Protein AF-A0A917F6F4-F1 (afdb_monomer_lite)

Organism: NCBI:txid1195761

Foldseek 3Di:
DDDPPDPQWDDDPVDIDGPDCVPPDDPVRPDPDDDDPVVVDDDDDPDDDPCPQQPVDPVSVVVDDDPVSVVVVDDDDPCALPPVPVCRHVPPPPPQWDPPPPPPIDGPVQDDDDDDDPPDDPPPPPPDDPPDDDDDD

Secondary structure (DSSP, 8-state):
------TTEEEETTEEEE-STTSSPPGGGS-SSSS-GGGG-PPPPSS--STTSTTSSHHHHHH---HHHHHTTSPPPTT--TT-TT-SSS-----SEESTT-TT-EEGGG--SSS---------PPS-SSS------

Radius of gyration: 38.61 Å; chains: 1; bounding box: 102×66×84 Å

Sequence (137 aa):
MSDQADREQMGDDLGVWSVDAEDQLQPEDTLDGDGDVLDRGIVAADRPLGSLAYGVTAEEQSREETIDQRIRQEVPDPYSAYGAPDNESGLDEDDGMVGGDDPDAIRAELDHYGGDGVRVGRIIAPTAAWARTARRG

Structure (mmCIF, N/CA/C/O backbone):
data_AF-A0A917F6F4-F1
#
_entry.id   AF-A0A917F6F4-F1
#
loop_
_atom_site.group_PDB
_atom_site.id
_atom_site.type_symbol
_atom_site.label_atom_id
_atom_site.label_alt_id
_atom_site.label_comp_id
_atom_site.label_asym_id
_atom_site.label_entity_id
_atom_site.label_seq_id
_atom_site.pdbx_PDB_ins_code
_atom_site.Cartn_x
_atom_site.Cartn_y
_atom_site.Cartn_z
_atom_site.occupancy
_atom_site.B_iso_or_equiv
_atom_site.auth_seq_id
_atom_site.auth_comp_id
_atom_site.auth_asym_id
_atom_site.auth_atom_id
_atom_site.pdbx_PDB_model_num
ATOM 1 N N . MET A 1 1 ? -35.182 54.383 -5.220 1.00 38.50 1 MET A N 1
ATOM 2 C CA . MET A 1 1 ? -34.944 52.963 -4.905 1.00 38.50 1 MET A CA 1
ATOM 3 C C . MET A 1 1 ? -35.318 52.184 -6.148 1.00 38.50 1 MET A C 1
ATOM 5 O O . MET A 1 1 ? -36.384 52.436 -6.686 1.00 38.50 1 MET A O 1
ATOM 9 N N . SER A 1 2 ? -34.342 51.409 -6.601 1.00 46.75 2 SER A N 1
ATOM 10 C CA . SER A 1 2 ? -34.091 50.700 -7.858 1.00 46.75 2 SER A CA 1
ATOM 11 C C . SER A 1 2 ? -35.257 50.332 -8.780 1.00 46.75 2 SER A C 1
ATOM 13 O O . SER A 1 2 ? -36.213 49.677 -8.370 1.00 46.75 2 SER A O 1
ATOM 15 N N . ASP A 1 3 ? -35.070 50.695 -10.052 1.00 47.31 3 ASP A N 1
ATOM 16 C CA . ASP A 1 3 ? -35.698 50.079 -11.215 1.00 47.31 3 ASP A CA 1
ATOM 17 C C . ASP A 1 3 ? -35.413 48.575 -11.242 1.00 47.31 3 ASP A C 1
ATOM 19 O O . ASP A 1 3 ? -34.312 48.110 -10.937 1.00 47.31 3 ASP A O 1
ATOM 23 N N . GLN A 1 4 ? -36.437 47.818 -11.611 1.00 50.94 4 GLN A N 1
ATOM 24 C CA . GLN A 1 4 ? -36.381 46.385 -11.825 1.00 50.94 4 GLN A CA 1
ATOM 25 C C . GLN A 1 4 ? -35.730 46.115 -13.186 1.00 50.94 4 GLN A C 1
ATOM 27 O O . GLN A 1 4 ? -36.428 45.874 -14.165 1.00 50.94 4 GLN A O 1
ATOM 32 N N . ALA A 1 5 ? -34.403 46.219 -13.247 1.00 48.91 5 ALA A N 1
ATOM 33 C CA . ALA A 1 5 ? -33.620 45.720 -14.369 1.00 48.91 5 ALA A CA 1
ATOM 34 C C . ALA A 1 5 ? -33.496 44.192 -14.244 1.00 48.91 5 ALA A C 1
ATOM 36 O O . ALA A 1 5 ? -32.989 43.690 -13.244 1.00 48.91 5 ALA A O 1
ATOM 37 N N . ASP A 1 6 ? -34.057 43.497 -15.230 1.00 51.66 6 ASP A N 1
ATOM 38 C CA . ASP A 1 6 ? -33.604 42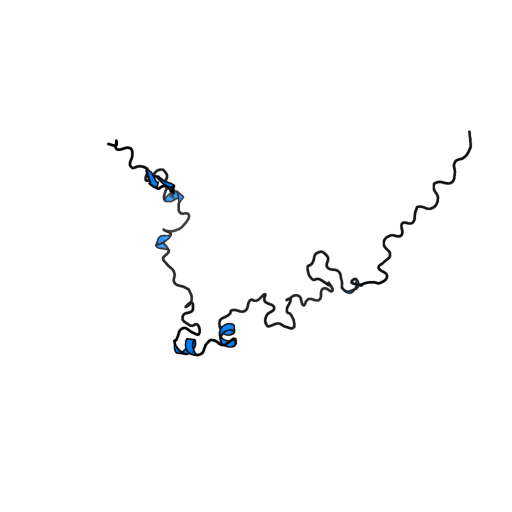.224 -15.796 1.00 51.66 6 ASP A CA 1
ATOM 39 C C . ASP A 1 6 ? -33.174 41.122 -14.814 1.00 51.66 6 ASP A C 1
ATOM 41 O O . ASP A 1 6 ? -32.033 41.041 -14.365 1.00 51.66 6 ASP A O 1
ATOM 45 N N . ARG A 1 7 ? -34.093 40.181 -14.556 1.00 55.91 7 ARG A N 1
ATOM 46 C CA . ARG A 1 7 ? -33.831 38.920 -13.832 1.00 55.91 7 ARG A CA 1
ATOM 47 C C . ARG A 1 7 ? -33.066 37.884 -14.681 1.00 55.91 7 ARG A C 1
ATOM 49 O O . ARG A 1 7 ? -33.210 36.693 -14.435 1.00 55.91 7 ARG A O 1
ATOM 56 N N . GLU A 1 8 ? -32.279 38.314 -15.662 1.00 60.09 8 GLU A N 1
ATOM 57 C CA . GLU A 1 8 ? -31.662 37.419 -16.657 1.00 60.09 8 GLU A CA 1
ATOM 58 C C . GLU A 1 8 ? -30.240 36.973 -16.279 1.00 60.09 8 GLU A C 1
ATOM 60 O O . GLU A 1 8 ? -29.683 36.063 -16.888 1.00 60.09 8 GLU A O 1
ATOM 65 N N . GLN A 1 9 ? -29.636 37.585 -15.254 1.00 63.75 9 GLN A N 1
ATOM 66 C CA . GLN A 1 9 ? -28.277 37.278 -14.796 1.00 63.75 9 GLN A CA 1
ATOM 67 C C . GLN A 1 9 ? -28.227 37.228 -13.264 1.00 63.75 9 GLN A C 1
ATOM 69 O O . GLN A 1 9 ? -28.613 38.175 -12.578 1.00 63.75 9 GLN A O 1
ATOM 74 N N . MET A 1 10 ? -27.753 36.108 -12.721 1.00 69.25 10 MET A N 1
ATOM 75 C CA . MET A 1 10 ? -27.510 35.892 -11.295 1.00 69.25 10 MET A CA 1
ATOM 76 C C . MET A 1 10 ? -26.005 35.799 -11.067 1.00 69.25 10 MET A C 1
ATOM 78 O O . MET A 1 10 ? -25.336 35.033 -11.741 1.00 69.25 10 MET A O 1
ATOM 82 N N . GLY A 1 11 ? -25.441 36.537 -10.117 1.00 73.31 11 GLY A N 1
ATOM 83 C CA . GLY A 1 11 ? -24.003 36.484 -9.861 1.00 73.31 11 GLY A CA 1
ATOM 84 C C . GLY A 1 11 ? -23.617 36.984 -8.480 1.00 73.31 11 GLY A C 1
ATOM 85 O O . GLY A 1 11 ? -24.357 3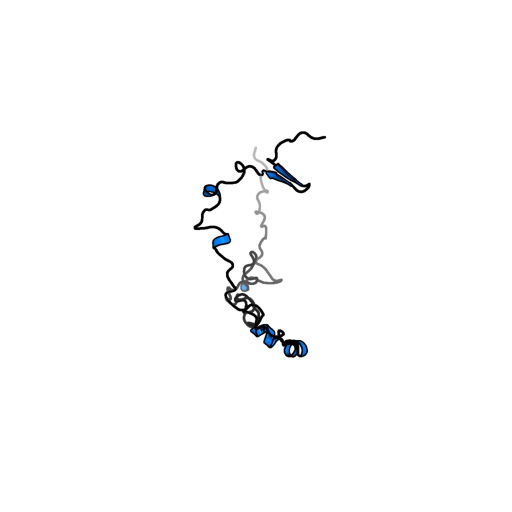7.755 -7.870 1.00 73.31 11 GLY A O 1
ATOM 86 N N . ASP A 1 12 ? -22.459 36.532 -8.013 1.00 76.50 12 ASP A N 1
ATOM 87 C CA . ASP A 1 12 ? -21.774 36.997 -6.803 1.00 76.50 12 ASP A CA 1
ATOM 88 C C . ASP A 1 12 ? -20.346 37.456 -7.171 1.00 76.50 12 ASP A C 1
ATOM 90 O O . ASP A 1 12 ? -19.937 37.370 -8.328 1.00 76.50 12 ASP A O 1
ATOM 94 N N . ASP A 1 13 ? -19.561 37.926 -6.203 1.00 69.38 13 ASP A N 1
ATOM 95 C CA . ASP A 1 13 ? -18.193 38.447 -6.389 1.00 69.38 13 ASP A CA 1
ATOM 96 C C . ASP A 1 13 ? -17.218 37.431 -7.028 1.00 69.38 13 ASP A C 1
ATOM 98 O O . ASP A 1 13 ? -16.164 37.787 -7.549 1.00 69.38 13 ASP A O 1
ATOM 102 N N . LEU A 1 14 ? -17.577 36.143 -7.024 1.00 75.56 14 LEU A N 1
ATOM 103 C CA . LEU A 1 14 ? -16.801 35.057 -7.629 1.00 75.56 14 LEU A CA 1
ATOM 104 C C . LEU A 1 14 ? -17.244 34.689 -9.057 1.00 75.56 14 LEU A C 1
ATOM 106 O O . LEU A 1 14 ? -16.584 33.865 -9.689 1.00 75.56 14 LEU A O 1
ATOM 110 N N . GLY A 1 15 ? -18.329 35.271 -9.580 1.00 67.94 15 GLY A N 1
ATOM 111 C CA . GLY A 1 15 ? -18.801 35.001 -10.940 1.00 67.94 15 GLY A CA 1
ATOM 112 C C . GLY A 1 15 ? -20.269 35.349 -11.186 1.00 67.94 15 GLY A C 1
ATOM 113 O O . GLY A 1 15 ? -21.088 35.362 -10.267 1.00 67.94 15 GLY A O 1
ATOM 114 N N . VAL A 1 16 ? -20.599 35.605 -12.455 1.00 74.00 16 VAL A N 1
ATOM 115 C CA . VAL A 1 16 ? -21.957 35.901 -12.934 1.00 74.00 16 VAL A CA 1
ATOM 116 C C . VAL A 1 16 ? -22.384 34.818 -13.919 1.00 74.00 16 VAL A C 1
ATOM 118 O O . VAL A 1 16 ? -21.645 34.500 -14.848 1.00 74.00 16 VAL A O 1
ATOM 121 N N . TRP A 1 17 ? -23.571 34.263 -13.706 1.00 66.31 17 TRP A N 1
ATOM 122 C CA . TRP A 1 17 ? -24.205 33.233 -14.520 1.00 66.31 17 TRP A CA 1
ATOM 123 C C . TRP A 1 17 ? -25.512 33.772 -15.112 1.00 66.31 17 TRP A C 1
ATOM 125 O O . TRP A 1 17 ? -26.349 34.344 -14.408 1.00 66.31 17 TRP A O 1
ATOM 135 N N . SER A 1 18 ? -25.702 33.568 -16.410 1.00 67.62 18 SER A N 1
ATOM 136 C CA . SER A 1 18 ? -26.957 33.853 -17.108 1.00 67.62 18 SER A CA 1
ATOM 137 C C . SER A 1 18 ? -28.018 32.816 -16.710 1.00 67.62 18 SER A C 1
ATOM 139 O O . SER A 1 18 ? -27.729 31.620 -16.662 1.00 67.62 18 SER A O 1
ATOM 141 N N . VAL A 1 19 ? -29.240 33.258 -16.400 1.00 68.06 19 VAL A N 1
ATOM 142 C CA . VAL A 1 19 ? -30.395 32.370 -16.132 1.00 68.06 19 VAL A CA 1
ATOM 143 C C . VAL A 1 19 ? -31.186 32.086 -17.413 1.00 68.06 19 VAL A C 1
ATOM 145 O O . VAL A 1 19 ? -31.989 31.154 -17.443 1.00 68.06 19 VAL A O 1
ATOM 148 N N . ASP A 1 20 ? -30.941 32.864 -18.468 1.00 66.38 20 ASP A N 1
ATOM 149 C CA . ASP A 1 20 ? -31.568 32.681 -19.773 1.00 66.38 20 ASP A CA 1
ATOM 150 C C . ASP A 1 20 ? -31.126 31.363 -20.436 1.00 66.38 20 ASP A C 1
ATOM 152 O O . ASP A 1 20 ? -29.962 30.957 -20.370 1.00 66.38 20 ASP A O 1
ATOM 156 N N . ALA A 1 21 ? -32.081 30.692 -21.078 1.00 60.06 21 ALA A N 1
ATOM 157 C CA . ALA A 1 21 ? -31.906 29.391 -21.714 1.00 60.06 21 ALA A CA 1
ATOM 158 C C . ALA A 1 21 ? -31.091 29.460 -23.020 1.00 60.06 21 ALA A C 1
ATOM 160 O O . ALA A 1 21 ? -30.673 28.420 -23.521 1.00 60.06 21 ALA A O 1
ATOM 161 N N . GLU A 1 22 ? -30.865 30.657 -23.569 1.00 65.12 22 GLU A N 1
ATOM 162 C CA . GLU A 1 22 ? -30.142 30.869 -24.834 1.00 65.12 22 GLU A CA 1
ATOM 163 C C . GLU A 1 22 ? -28.624 30.621 -24.714 1.00 65.12 22 GLU A C 1
ATOM 165 O O . GLU A 1 22 ? -27.992 30.219 -25.687 1.00 65.12 22 GLU A O 1
ATOM 170 N N . ASP A 1 23 ? -28.041 30.831 -23.527 1.00 64.19 23 ASP A N 1
ATOM 171 C CA . ASP A 1 23 ? -26.607 30.604 -23.249 1.00 64.19 23 ASP A CA 1
ATOM 172 C C . ASP A 1 23 ? -26.355 29.216 -22.619 1.00 64.19 23 ASP A C 1
ATOM 174 O O . ASP A 1 23 ? -25.220 28.818 -22.350 1.00 64.19 23 ASP A O 1
ATOM 178 N N . GLN A 1 24 ? -27.432 28.4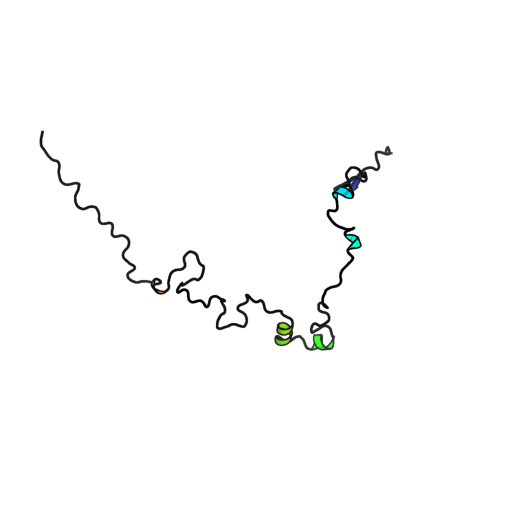58 -22.372 1.00 70.12 24 GLN A N 1
ATOM 179 C CA . GLN A 1 24 ? -27.362 27.052 -21.996 1.00 70.12 24 GLN A CA 1
ATOM 180 C C . GLN A 1 24 ? -27.294 26.209 -23.271 1.00 70.12 24 GLN A C 1
ATOM 182 O O . GLN A 1 24 ? -28.117 26.345 -24.179 1.00 70.12 24 GLN A O 1
ATOM 187 N N . LEU A 1 25 ? -26.302 25.320 -23.343 1.00 69.50 25 LEU A N 1
ATOM 188 C CA . LEU A 1 25 ? -26.211 24.358 -24.436 1.00 69.50 25 LEU A CA 1
ATOM 189 C C . LEU A 1 25 ? -27.509 23.548 -24.511 1.00 69.50 25 LEU A C 1
ATOM 191 O O . LEU A 1 25 ? -28.019 23.076 -23.491 1.00 69.50 25 LEU A O 1
ATOM 195 N N . GLN A 1 26 ? -28.040 23.391 -25.723 1.00 70.12 26 GLN A N 1
ATOM 196 C CA . GLN A 1 26 ? -29.264 22.630 -25.923 1.00 70.12 26 GLN A CA 1
ATOM 197 C C . GLN A 1 26 ? -29.029 21.154 -25.550 1.00 70.12 26 GLN A C 1
ATOM 199 O O . GLN A 1 26 ? -27.898 20.668 -25.652 1.00 70.12 26 GLN A O 1
ATOM 204 N N . PRO A 1 27 ? -30.067 20.413 -25.121 1.00 60.12 27 PRO A N 1
ATOM 205 C CA . PRO A 1 27 ? -29.927 19.004 -24.735 1.00 60.12 27 PRO A CA 1
ATOM 206 C C . PRO A 1 27 ? -29.318 18.137 -25.848 1.00 60.12 27 PRO A C 1
ATOM 208 O O . PRO A 1 27 ? -28.589 17.189 -25.581 1.00 60.12 27 PRO A O 1
ATOM 211 N N . GLU A 1 28 ? -29.597 18.502 -27.101 1.00 58.25 28 GLU A N 1
ATOM 212 C CA . GLU A 1 28 ? -29.041 17.898 -28.316 1.00 58.25 28 GLU A CA 1
ATOM 213 C C . GLU A 1 28 ? -27.546 18.188 -28.547 1.00 58.25 28 GLU A C 1
ATOM 215 O O . GLU A 1 28 ? -26.899 17.428 -29.259 1.00 58.25 28 GLU A O 1
ATOM 220 N N . ASP A 1 29 ? -26.994 19.221 -27.902 1.00 63.56 29 ASP A N 1
ATOM 221 C CA . ASP A 1 29 ? -25.588 19.651 -27.993 1.00 63.56 29 ASP A CA 1
ATOM 222 C C . ASP A 1 29 ? -24.766 19.321 -26.726 1.00 63.56 29 ASP A C 1
ATOM 224 O O . ASP A 1 29 ? -23.572 19.616 -26.661 1.00 63.56 29 ASP A O 1
ATOM 228 N N . THR A 1 30 ? -25.376 18.721 -25.692 1.00 60.59 30 THR A N 1
ATOM 229 C CA . THR A 1 30 ? -24.708 18.412 -24.406 1.00 60.59 30 THR A CA 1
ATOM 230 C C . THR A 1 30 ? -24.458 16.934 -24.138 1.00 60.59 30 THR A C 1
ATOM 232 O O . THR A 1 30 ? -23.850 16.611 -23.113 1.00 60.59 30 THR A O 1
ATOM 235 N N . LEU A 1 31 ? -24.888 16.020 -25.014 1.00 62.34 31 LEU A N 1
ATOM 236 C CA . LEU A 1 31 ? -24.889 14.600 -24.668 1.00 62.34 31 LEU A CA 1
ATOM 237 C C . LEU A 1 31 ? -24.732 13.664 -25.877 1.00 62.34 31 LEU A C 1
ATOM 239 O O . LEU A 1 31 ? -25.698 13.105 -26.389 1.00 62.34 31 LEU A O 1
ATOM 243 N N . ASP A 1 32 ? -23.483 13.406 -26.271 1.00 59.09 32 ASP A N 1
ATOM 244 C CA . ASP A 1 32 ? -23.117 12.243 -27.092 1.00 59.09 32 ASP A CA 1
ATOM 245 C C . ASP A 1 32 ? -23.188 10.960 -26.232 1.00 59.09 32 ASP A C 1
ATOM 247 O O . ASP A 1 32 ? -22.170 10.369 -25.861 1.00 59.09 32 ASP A O 1
ATOM 251 N N . GLY A 1 33 ? -24.385 10.542 -25.816 1.00 60.22 33 GLY A N 1
ATOM 252 C CA . GLY A 1 33 ? -24.554 9.343 -24.995 1.00 60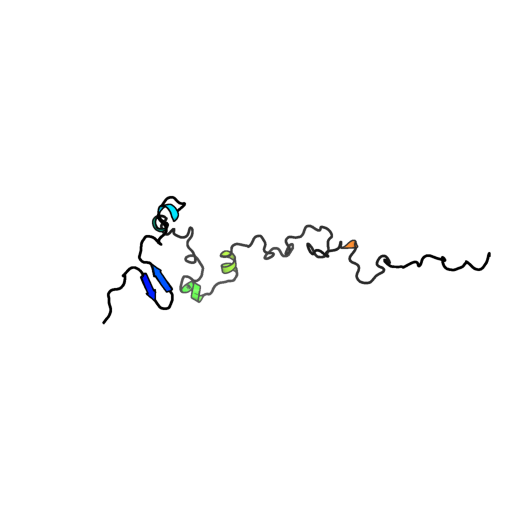.22 33 GLY A CA 1
ATOM 253 C C . GLY A 1 33 ? -26.010 8.990 -24.712 1.00 60.22 33 GLY A C 1
ATOM 254 O O . GLY A 1 33 ? -26.847 9.862 -24.506 1.00 60.22 33 GLY A O 1
ATOM 255 N N . ASP A 1 34 ? -26.308 7.690 -24.689 1.00 63.28 34 ASP A N 1
ATOM 256 C CA . ASP A 1 34 ? -27.622 7.166 -24.313 1.00 63.28 34 ASP A CA 1
ATOM 257 C C . ASP A 1 34 ? -27.922 7.470 -22.825 1.00 63.28 34 ASP A C 1
ATOM 259 O O . ASP A 1 34 ? -27.528 6.711 -21.938 1.00 63.28 34 ASP A O 1
ATOM 263 N N . GLY A 1 35 ? -28.632 8.570 -22.553 1.00 65.56 35 GLY A N 1
ATOM 264 C CA . GLY A 1 35 ? -29.239 8.884 -21.246 1.00 65.56 35 GLY A CA 1
ATOM 265 C C . GLY A 1 35 ? -28.464 9.866 -20.356 1.00 65.56 35 GLY A C 1
ATOM 266 O O . GLY A 1 35 ? -27.271 10.099 -20.552 1.00 65.56 35 GLY A O 1
ATOM 267 N N . ASP A 1 36 ? -29.155 10.453 -19.368 1.00 66.69 36 ASP A N 1
ATOM 268 C CA . ASP A 1 36 ? -28.583 11.432 -18.432 1.00 66.69 36 ASP A CA 1
ATOM 269 C C . ASP A 1 36 ? -27.400 10.807 -17.666 1.00 66.69 36 ASP A C 1
ATOM 271 O O . ASP A 1 36 ? -27.395 9.628 -17.303 1.00 66.69 36 ASP A O 1
ATOM 275 N N . VAL A 1 37 ? -26.383 11.610 -17.352 1.00 62.88 37 VAL A N 1
ATOM 276 C CA . VAL A 1 37 ? -25.307 11.212 -16.437 1.00 62.88 37 VAL A CA 1
ATOM 277 C C . VAL A 1 37 ? -25.876 10.718 -15.104 1.00 62.88 37 VAL A C 1
ATOM 279 O O . VAL A 1 37 ? -25.307 9.796 -14.516 1.00 62.88 37 VAL A O 1
ATOM 282 N N . LEU A 1 38 ? -27.001 11.288 -14.660 1.00 67.06 38 LEU A N 1
ATOM 283 C CA . LEU A 1 38 ? -27.722 10.877 -13.455 1.00 67.06 38 LEU A CA 1
ATOM 284 C C . LEU A 1 38 ? -28.449 9.528 -13.607 1.00 67.06 38 LEU A C 1
ATOM 286 O O . LEU A 1 38 ? -28.615 8.823 -12.609 1.00 67.06 38 LEU A O 1
ATOM 290 N N . ASP A 1 39 ? -28.804 9.121 -14.830 1.00 68.38 39 ASP A N 1
ATOM 291 C CA . ASP A 1 39 ? -29.454 7.832 -15.117 1.00 68.38 39 ASP A CA 1
ATOM 292 C C . ASP A 1 39 ? -28.478 6.650 -15.025 1.00 68.38 39 ASP A C 1
ATOM 294 O O . ASP A 1 39 ? -28.894 5.503 -14.848 1.00 68.38 39 ASP A O 1
ATOM 298 N N . ARG A 1 40 ? -27.163 6.9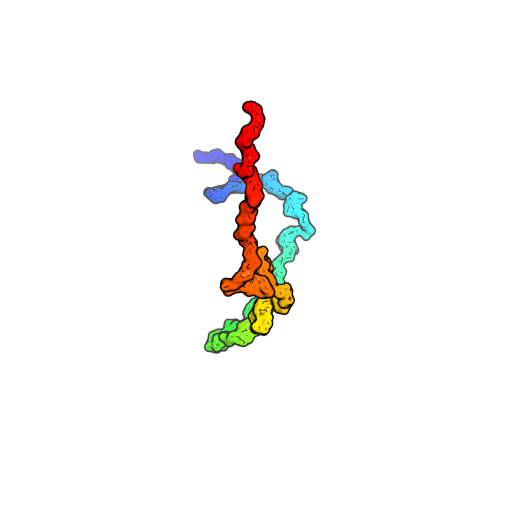12 -15.088 1.00 71.00 40 ARG A N 1
ATOM 299 C CA . ARG A 1 40 ? -26.126 5.872 -14.950 1.00 71.00 40 ARG A CA 1
ATOM 300 C C . ARG A 1 40 ? -26.047 5.278 -13.542 1.00 71.00 40 ARG A C 1
ATOM 302 O O . ARG A 1 40 ? -25.477 4.201 -13.375 1.00 71.00 40 ARG A O 1
ATOM 309 N N . GLY A 1 41 ? -26.659 5.937 -12.555 1.00 74.12 41 GLY A N 1
ATOM 310 C CA . GLY A 1 41 ? -26.674 5.499 -11.163 1.00 74.12 41 GLY A CA 1
ATOM 311 C C . GLY A 1 41 ? -25.286 5.499 -10.511 1.00 74.12 41 GLY A C 1
ATOM 312 O O . GLY A 1 41 ? -24.244 5.565 -11.160 1.00 74.12 41 GLY A O 1
ATOM 313 N N . ILE A 1 42 ? -25.257 5.431 -9.180 1.00 78.00 42 ILE A N 1
ATOM 314 C CA . ILE A 1 42 ? -24.011 5.203 -8.440 1.00 78.00 42 ILE A CA 1
ATOM 315 C C . ILE A 1 42 ? -23.757 3.694 -8.421 1.00 78.00 42 ILE A C 1
ATOM 317 O O . ILE A 1 42 ? -24.555 2.940 -7.863 1.00 78.00 42 ILE A O 1
ATOM 321 N N . VAL A 1 43 ? -22.646 3.252 -9.011 1.00 79.25 43 VAL A N 1
ATOM 322 C CA . VAL A 1 43 ? -22.218 1.847 -8.964 1.00 79.25 43 VAL A CA 1
ATOM 323 C C . VAL A 1 43 ? -21.432 1.608 -7.673 1.00 79.25 43 VAL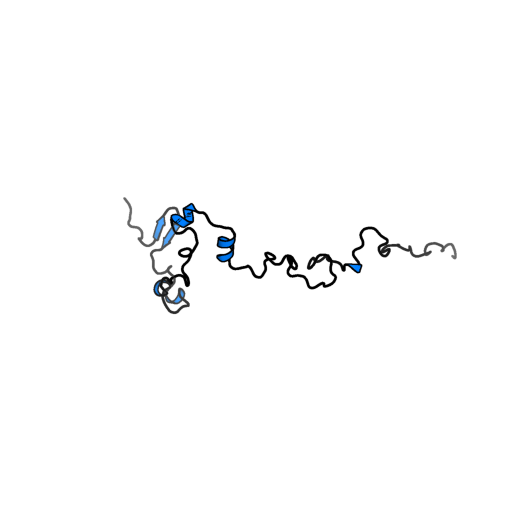 A C 1
ATOM 325 O O . VAL A 1 43 ? -20.568 2.403 -7.300 1.00 79.25 43 VAL A O 1
ATOM 328 N N . ALA A 1 44 ? -21.748 0.523 -6.964 1.00 82.62 44 ALA A N 1
ATOM 329 C CA . ALA A 1 44 ? -20.976 0.101 -5.799 1.00 82.62 44 ALA A CA 1
ATOM 330 C C . ALA A 1 44 ? -19.600 -0.433 -6.226 1.00 82.62 44 ALA A C 1
ATOM 332 O O . ALA A 1 44 ? -19.418 -0.873 -7.356 1.00 82.62 44 ALA A O 1
ATOM 333 N N . ALA A 1 45 ? -18.629 -0.425 -5.312 1.00 81.12 45 ALA A N 1
ATOM 334 C CA . ALA A 1 45 ? -17.325 -1.014 -5.594 1.00 81.12 45 ALA A CA 1
ATOM 335 C C . ALA A 1 45 ? -17.459 -2.512 -5.925 1.00 81.12 45 ALA A C 1
ATOM 337 O O . ALA A 1 45 ? -18.176 -3.237 -5.234 1.00 81.12 45 ALA A O 1
ATOM 338 N N . ASP A 1 46 ? -16.696 -2.986 -6.914 1.00 81.94 46 ASP A N 1
ATOM 339 C CA . ASP A 1 46 ? -16.669 -4.400 -7.327 1.00 81.94 46 ASP A CA 1
ATOM 340 C C . ASP A 1 46 ? -16.234 -5.356 -6.204 1.00 81.94 46 ASP A C 1
ATOM 342 O O . ASP A 1 46 ? -16.458 -6.565 -6.263 1.00 81.94 46 ASP A O 1
ATOM 346 N N . ARG A 1 47 ? -15.585 -4.818 -5.166 1.00 78.44 47 ARG A N 1
ATOM 347 C CA . ARG A 1 47 ? -15.109 -5.563 -4.002 1.00 78.44 47 ARG A CA 1
ATOM 348 C C . ARG A 1 47 ? -15.213 -4.731 -2.724 1.00 78.44 47 ARG A C 1
ATOM 350 O O . ARG A 1 47 ? -15.072 -3.508 -2.786 1.00 78.44 47 ARG A O 1
ATOM 357 N N . PRO A 1 48 ? -15.402 -5.372 -1.557 1.00 77.75 48 PRO A N 1
ATOM 358 C CA . PRO A 1 48 ? -15.335 -4.687 -0.272 1.00 77.75 48 PRO A CA 1
ATOM 359 C C . PRO A 1 48 ? -13.947 -4.057 -0.088 1.00 77.75 48 PRO A C 1
ATOM 361 O O . PRO A 1 48 ? -12.933 -4.752 -0.039 1.00 77.75 48 PRO A O 1
ATOM 364 N N . LEU A 1 49 ? -13.904 -2.727 -0.010 1.00 75.81 49 LEU A N 1
ATOM 365 C CA . LEU A 1 49 ? -12.679 -1.962 0.215 1.00 75.81 49 LEU A CA 1
ATOM 366 C C . LEU A 1 49 ? -12.445 -1.829 1.722 1.00 75.81 49 LEU A C 1
ATOM 368 O O . LEU A 1 49 ? -13.305 -1.314 2.435 1.00 75.81 49 LEU A O 1
ATOM 372 N N . GLY A 1 50 ? -11.306 -2.326 2.210 1.00 76.81 50 GLY A N 1
ATOM 373 C CA . GLY A 1 50 ? -10.806 -2.106 3.577 1.00 76.81 50 GLY A CA 1
ATOM 374 C C . GLY A 1 50 ? -11.611 -2.736 4.722 1.00 76.81 50 GLY A C 1
ATOM 375 O O . GLY A 1 50 ? -11.087 -2.898 5.813 1.00 76.81 50 GLY A O 1
ATOM 376 N N . SER A 1 51 ? -12.855 -3.154 4.493 1.00 81.75 51 SER A N 1
ATOM 377 C CA . SER A 1 51 ? -13.741 -3.748 5.509 1.00 81.75 51 SER A CA 1
ATOM 378 C C . SER A 1 51 ? -13.345 -5.171 5.908 1.00 81.75 51 SER A C 1
ATOM 380 O O . SER A 1 51 ? -13.773 -5.656 6.950 1.00 81.75 51 SER A O 1
ATOM 382 N N . LEU A 1 52 ? -12.524 -5.827 5.086 1.00 82.69 52 LEU A N 1
ATOM 383 C CA . LEU A 1 52 ? -11.917 -7.130 5.365 1.00 82.69 52 LEU A CA 1
ATOM 384 C C . LEU A 1 52 ? -10.426 -7.017 5.731 1.00 82.69 52 LEU A C 1
ATOM 386 O O . LEU A 1 52 ? -9.760 -8.042 5.860 1.00 82.69 52 LEU A O 1
ATOM 390 N N . ALA A 1 53 ? -9.889 -5.797 5.836 1.00 87.88 53 ALA A N 1
ATOM 391 C CA . ALA A 1 53 ? -8.497 -5.581 6.212 1.00 87.88 53 ALA A CA 1
ATOM 392 C C . ALA A 1 53 ? -8.288 -5.872 7.702 1.00 87.88 53 ALA A C 1
ATOM 394 O O . ALA A 1 53 ? -9.221 -5.799 8.503 1.00 87.88 53 ALA A O 1
ATOM 395 N N . TYR A 1 54 ? -7.051 -6.185 8.079 1.00 91.50 54 TYR A N 1
ATOM 396 C CA . TYR A 1 54 ? -6.701 -6.350 9.484 1.00 91.50 54 TYR A CA 1
ATOM 397 C C . TYR A 1 54 ? -6.766 -4.994 10.210 1.00 91.50 54 TYR A C 1
ATOM 399 O O . TYR A 1 54 ? -6.378 -3.968 9.654 1.00 91.50 54 TYR A O 1
ATOM 407 N N . GLY A 1 55 ? -7.254 -4.974 11.454 1.00 91.44 55 GLY A N 1
ATOM 408 C CA . GLY A 1 55 ? -7.368 -3.742 12.248 1.00 91.44 55 GLY A CA 1
ATOM 409 C C . GLY A 1 55 ? -8.743 -3.071 12.178 1.00 91.44 55 GLY A C 1
ATOM 410 O O . GLY A 1 55 ? -8.906 -1.940 12.639 1.00 91.44 55 GLY A O 1
ATOM 411 N N . VAL A 1 56 ? -9.756 -3.754 11.641 1.00 92.69 56 VAL A N 1
ATOM 412 C CA . VAL A 1 56 ? -11.150 -3.278 11.670 1.00 92.69 56 VAL A CA 1
ATOM 413 C C . VAL A 1 56 ? -11.843 -3.605 12.993 1.00 92.69 56 VAL A C 1
ATOM 415 O O . VAL A 1 56 ? -12.799 -2.929 13.373 1.00 92.69 56 VAL A O 1
ATOM 418 N N . THR A 1 57 ? -11.353 -4.604 13.732 1.00 92.19 57 THR A N 1
ATOM 419 C CA . THR A 1 57 ? -11.859 -4.943 15.065 1.00 92.19 57 THR A CA 1
ATOM 420 C C . THR A 1 57 ? -10.985 -4.358 16.177 1.00 92.19 57 THR A C 1
ATOM 422 O O . THR A 1 57 ? -9.776 -4.180 16.030 1.00 92.19 57 THR A O 1
ATOM 425 N N . ALA A 1 58 ? -11.593 -4.092 17.339 1.00 92.81 58 ALA A N 1
ATOM 426 C CA . ALA A 1 58 ? -10.877 -3.565 18.506 1.00 92.81 58 ALA A CA 1
ATOM 427 C C . ALA A 1 58 ? -9.754 -4.504 18.991 1.00 92.81 58 ALA A C 1
ATOM 429 O O . ALA A 1 58 ? -8.751 -4.055 19.541 1.00 92.81 58 ALA A O 1
ATOM 430 N N . GLU A 1 59 ? -9.926 -5.811 18.788 1.00 93.94 59 GLU A N 1
ATOM 431 C CA . GLU A 1 59 ? -8.935 -6.816 19.163 1.00 93.94 59 GLU A CA 1
ATOM 432 C C . GLU A 1 59 ? -7.703 -6.761 18.252 1.00 93.94 59 GLU A C 1
ATOM 434 O O . GLU A 1 59 ? -6.581 -6.698 18.753 1.00 93.94 59 GLU A O 1
ATOM 439 N N . GLU A 1 60 ? -7.903 -6.669 16.938 1.00 93.19 60 GLU A N 1
ATOM 440 C CA . GLU A 1 60 ? -6.819 -6.550 15.956 1.00 93.19 60 GLU A CA 1
ATOM 441 C C . GLU A 1 60 ? -6.048 -5.237 16.123 1.00 93.19 60 GLU A C 1
ATOM 443 O O . GLU A 1 60 ? -4.819 -5.241 16.119 1.00 93.19 60 GLU A O 1
ATOM 448 N N . GLN A 1 61 ? -6.751 -4.122 16.363 1.00 91.31 61 GLN A N 1
ATOM 449 C CA . GLN A 1 61 ? -6.106 -2.834 16.645 1.00 91.31 61 GLN A CA 1
ATOM 450 C C . GLN A 1 61 ? -5.219 -2.893 17.892 1.00 91.31 61 GLN A C 1
ATOM 452 O O . GLN A 1 61 ? -4.166 -2.267 17.920 1.00 91.31 61 GLN A O 1
ATOM 457 N N . SER A 1 62 ? -5.615 -3.666 18.911 1.00 95.19 62 SER A N 1
ATOM 458 C CA . SER A 1 62 ? -4.819 -3.822 20.137 1.00 95.19 62 SER A CA 1
ATOM 459 C C . SER A 1 62 ? -3.551 -4.656 19.947 1.00 95.19 62 SER A C 1
ATOM 461 O O . SER A 1 62 ? -2.619 -4.543 20.741 1.00 95.19 62 SER A O 1
ATOM 463 N N . ARG A 1 63 ? -3.532 -5.520 18.929 1.00 94.12 63 ARG A N 1
ATOM 464 C CA . ARG A 1 63 ? -2.413 -6.423 18.634 1.00 94.12 63 ARG A CA 1
ATOM 465 C C . ARG A 1 63 ? -1.458 -5.873 17.590 1.00 94.12 63 ARG A C 1
ATOM 467 O O . ARG A 1 63 ? -0.377 -6.435 17.448 1.00 94.12 63 ARG A O 1
ATOM 474 N N . GLU A 1 64 ? -1.863 -4.799 16.916 1.00 92.69 64 GLU A N 1
ATOM 475 C CA . GLU A 1 64 ? -1.175 -4.225 15.766 1.00 92.69 64 GLU A CA 1
ATOM 476 C C . GLU A 1 64 ? -0.996 -5.247 14.634 1.00 92.69 64 GLU A C 1
ATOM 478 O O . GLU A 1 64 ? -1.290 -6.442 14.755 1.00 92.69 64 GLU A O 1
ATOM 483 N N . GLU A 1 65 ? -0.598 -4.745 13.474 1.00 94.00 65 GLU A N 1
ATOM 484 C CA . GLU A 1 65 ? -0.453 -5.539 12.264 1.00 94.00 65 GLU A CA 1
ATOM 485 C C . GLU A 1 65 ? 0.998 -5.999 12.078 1.00 94.00 65 GLU A C 1
ATOM 487 O O . GLU A 1 65 ? 1.942 -5.228 12.264 1.00 94.00 65 GLU A O 1
ATOM 492 N N . THR A 1 66 ? 1.192 -7.251 11.664 1.00 95.06 66 THR A N 1
ATOM 493 C CA . THR A 1 66 ? 2.510 -7.782 11.304 1.00 95.06 66 THR A CA 1
ATOM 494 C C . THR A 1 66 ? 2.883 -7.456 9.856 1.00 95.06 66 THR A C 1
ATOM 496 O O . THR A 1 66 ? 2.027 -7.273 8.990 1.00 95.06 66 THR A O 1
ATOM 499 N N . ILE A 1 67 ? 4.184 -7.452 9.546 1.00 91.44 67 ILE A N 1
ATOM 500 C CA . ILE A 1 67 ? 4.667 -7.256 8.167 1.00 91.44 67 ILE A CA 1
ATOM 501 C C . ILE A 1 67 ? 4.079 -8.307 7.209 1.00 91.44 67 ILE A C 1
ATOM 503 O O . ILE A 1 67 ? 3.618 -7.958 6.126 1.00 91.44 67 ILE A O 1
ATOM 507 N N . ASP A 1 68 ? 3.973 -9.568 7.632 1.00 91.75 68 ASP A N 1
ATOM 508 C CA . ASP A 1 68 ? 3.371 -10.633 6.816 1.00 91.75 68 ASP A CA 1
ATOM 509 C C . ASP A 1 68 ? 1.865 -10.434 6.567 1.00 91.75 68 ASP A C 1
ATOM 511 O O . ASP A 1 68 ? 1.310 -10.941 5.590 1.00 91.75 68 ASP A O 1
ATOM 515 N N . GLN A 1 69 ? 1.156 -9.754 7.473 1.00 91.62 69 GLN A N 1
ATOM 516 C CA . GLN A 1 69 ? -0.249 -9.383 7.274 1.00 91.62 69 GLN A CA 1
ATOM 517 C C . GLN A 1 69 ? -0.385 -8.260 6.240 1.00 91.62 69 GLN A C 1
ATOM 519 O O . GLN A 1 69 ? -1.288 -8.339 5.404 1.00 91.62 69 GLN A O 1
ATOM 524 N N . ARG A 1 70 ? 0.542 -7.293 6.236 1.00 90.69 70 ARG A N 1
ATOM 525 C CA . ARG A 1 70 ? 0.599 -6.215 5.235 1.00 90.69 70 ARG A CA 1
ATOM 526 C C . ARG A 1 70 ? 0.911 -6.737 3.843 1.00 90.69 70 ARG A C 1
ATOM 528 O O . ARG A 1 70 ? 0.157 -6.472 2.914 1.00 90.69 70 ARG A O 1
ATOM 535 N N . ILE A 1 71 ? 1.944 -7.571 3.718 1.00 88.75 71 ILE A N 1
ATOM 536 C CA . ILE A 1 71 ? 2.351 -8.162 2.433 1.00 88.75 71 ILE A CA 1
ATOM 537 C C . ILE A 1 71 ? 1.194 -8.943 1.793 1.00 88.75 71 ILE A C 1
ATOM 539 O O . ILE A 1 71 ? 0.994 -8.881 0.587 1.00 88.75 71 ILE A O 1
ATOM 543 N N . ARG A 1 72 ? 0.373 -9.643 2.590 1.00 89.00 72 ARG A N 1
ATOM 544 C CA . ARG A 1 72 ? -0.793 -10.387 2.075 1.00 89.00 72 ARG A CA 1
ATOM 545 C C . ARG A 1 72 ? -1.919 -9.509 1.527 1.00 89.00 72 ARG A C 1
ATOM 547 O O . ARG A 1 72 ? -2.767 -10.025 0.803 1.00 89.00 72 ARG A O 1
ATOM 554 N N . GLN A 1 73 ? -1.978 -8.239 1.915 1.00 88.44 73 GLN A N 1
ATOM 555 C CA . GLN A 1 73 ? -2.973 -7.286 1.419 1.00 88.44 73 GLN A CA 1
ATOM 556 C C . GLN A 1 73 ? -2.503 -6.564 0.154 1.00 88.44 73 GLN A C 1
ATOM 558 O O . GLN A 1 73 ? -3.329 -6.038 -0.594 1.00 88.44 73 GLN A O 1
ATOM 563 N N . GLU A 1 74 ? -1.195 -6.543 -0.091 1.00 85.56 74 GLU A N 1
ATOM 564 C CA . GLU A 1 74 ? -0.592 -5.927 -1.264 1.00 85.56 74 GLU A CA 1
ATOM 565 C C . GLU A 1 74 ? -0.720 -6.843 -2.491 1.00 85.56 74 GLU A C 1
ATOM 567 O O . GLU A 1 74 ? -0.669 -8.072 -2.406 1.00 85.56 74 GLU A O 1
ATOM 572 N N . VAL A 1 75 ? -0.910 -6.233 -3.661 1.00 85.81 75 VAL A N 1
ATOM 573 C CA . VAL A 1 75 ? -0.748 -6.919 -4.947 1.00 85.81 75 VAL A CA 1
ATOM 574 C C . VAL A 1 75 ? 0.695 -6.671 -5.379 1.00 85.81 75 VAL A C 1
ATOM 576 O O . VAL A 1 75 ? 1.053 -5.499 -5.503 1.00 85.81 75 VAL A O 1
ATOM 579 N N . PRO A 1 76 ? 1.518 -7.717 -5.596 1.00 81.12 76 PRO A N 1
ATOM 580 C CA . PRO A 1 76 ? 2.889 -7.533 -6.051 1.00 81.12 76 PRO A CA 1
ATOM 581 C C . PRO A 1 76 ? 2.921 -6.733 -7.350 1.00 81.12 76 PRO A C 1
ATOM 583 O O . PRO A 1 76 ? 2.194 -7.051 -8.295 1.00 81.12 76 PRO A O 1
ATOM 586 N N . ASP A 1 77 ? 3.757 -5.702 -7.387 1.00 79.19 77 ASP A N 1
ATOM 587 C CA . ASP A 1 77 ? 4.025 -4.977 -8.621 1.00 79.19 77 ASP A CA 1
ATOM 588 C C . ASP A 1 77 ? 4.870 -5.879 -9.540 1.00 79.19 77 ASP A C 1
ATOM 590 O O . ASP A 1 77 ? 5.974 -6.267 -9.148 1.00 79.19 77 ASP A O 1
ATOM 594 N N . PRO A 1 78 ? 4.377 -6.241 -10.741 1.00 76.69 78 PRO A N 1
ATOM 595 C CA . PRO A 1 78 ? 5.092 -7.124 -11.660 1.00 76.69 78 PRO A CA 1
ATOM 596 C C . PRO A 1 78 ? 6.412 -6.541 -12.179 1.00 76.69 78 PRO A C 1
ATOM 598 O O . PRO A 1 78 ? 7.216 -7.294 -12.718 1.00 76.69 78 PRO A O 1
ATOM 601 N N . TYR A 1 79 ? 6.634 -5.233 -12.035 1.00 76.06 79 TYR A N 1
ATOM 602 C CA . TYR A 1 79 ? 7.878 -4.562 -12.418 1.00 76.06 79 TYR A CA 1
ATOM 603 C C . TYR A 1 79 ? 8.775 -4.250 -11.218 1.00 76.06 79 TYR A C 1
ATOM 605 O O . TYR A 1 79 ? 9.799 -3.585 -11.365 1.00 76.06 79 TYR A O 1
ATOM 613 N N . SER A 1 80 ? 8.401 -4.704 -10.020 1.00 74.44 80 SER A N 1
ATOM 614 C CA . SER A 1 80 ? 9.230 -4.528 -8.839 1.00 74.44 80 SER A CA 1
ATOM 615 C C . SER A 1 80 ? 10.295 -5.615 -8.741 1.00 74.44 80 SER A C 1
ATOM 617 O O . SER A 1 80 ? 10.011 -6.806 -8.823 1.00 74.44 80 SER A O 1
ATOM 619 N N . ALA A 1 81 ? 11.512 -5.172 -8.437 1.00 70.50 81 ALA A N 1
ATOM 620 C CA . ALA A 1 81 ? 12.635 -5.985 -7.977 1.00 70.50 81 ALA A CA 1
ATOM 621 C C . ALA A 1 81 ? 12.355 -6.755 -6.671 1.00 70.50 81 ALA A C 1
ATOM 623 O O . ALA A 1 81 ? 13.083 -7.675 -6.291 1.00 70.50 81 ALA A O 1
ATOM 624 N N . TYR A 1 82 ? 11.349 -6.315 -5.906 1.00 68.19 82 TYR A N 1
ATOM 625 C CA . TYR A 1 82 ? 11.125 -6.769 -4.541 1.00 68.19 82 TYR A CA 1
ATOM 626 C C . TYR A 1 82 ? 10.722 -8.251 -4.507 1.00 68.19 82 TYR A C 1
ATOM 628 O O . TYR A 1 82 ? 9.654 -8.634 -4.977 1.00 68.19 82 TYR A O 1
ATOM 636 N N . GLY A 1 83 ? 11.579 -9.089 -3.914 1.00 67.88 83 GLY A N 1
ATOM 637 C CA . GLY A 1 83 ? 11.383 -10.543 -3.840 1.00 67.88 83 GLY A CA 1
ATOM 638 C C . GLY A 1 83 ? 12.120 -11.349 -4.916 1.00 67.88 83 GLY A C 1
ATOM 639 O O . GLY A 1 83 ? 12.067 -12.578 -4.870 1.00 67.88 83 GLY A O 1
ATOM 640 N N . ALA A 1 84 ? 12.851 -10.689 -5.820 1.00 71.44 84 ALA A N 1
ATOM 641 C CA . ALA A 1 84 ? 13.716 -11.310 -6.820 1.00 71.44 84 ALA A CA 1
ATOM 642 C C . ALA A 1 84 ? 15.183 -10.861 -6.629 1.00 71.44 84 ALA A C 1
ATOM 644 O O . ALA A 1 84 ? 15.711 -10.137 -7.464 1.00 71.44 84 ALA A O 1
ATOM 645 N N . PRO A 1 85 ? 15.868 -11.274 -5.540 1.00 65.69 85 PRO A N 1
ATOM 646 C CA . PRO A 1 85 ? 17.235 -10.821 -5.250 1.00 65.69 85 PRO A CA 1
ATOM 647 C C . PRO A 1 85 ? 18.248 -11.220 -6.332 1.00 65.69 85 PRO A C 1
ATOM 649 O O . PRO A 1 85 ? 19.261 -10.552 -6.507 1.00 65.69 85 PRO A O 1
ATOM 652 N N . ASP A 1 86 ? 17.970 -12.305 -7.057 1.00 71.00 86 ASP A N 1
ATOM 653 C CA . ASP A 1 86 ? 18.828 -12.788 -8.139 1.00 71.00 86 ASP A CA 1
ATOM 654 C C . ASP A 1 86 ? 18.589 -12.040 -9.468 1.00 71.00 86 ASP A C 1
ATOM 656 O O . ASP A 1 86 ? 19.381 -12.212 -10.385 1.00 71.00 86 ASP A O 1
ATOM 660 N N . ASN A 1 87 ? 17.528 -11.223 -9.565 1.00 68.50 87 ASN A N 1
ATOM 661 C CA . ASN A 1 87 ? 17.125 -10.461 -10.755 1.00 68.50 87 ASN A CA 1
ATOM 662 C C . ASN A 1 87 ? 16.415 -9.157 -10.344 1.00 68.50 87 ASN A C 1
ATOM 664 O O . ASN A 1 87 ? 15.246 -8.926 -10.666 1.00 68.50 87 ASN A O 1
ATOM 668 N N . GLU A 1 88 ? 17.088 -8.316 -9.553 1.00 65.81 88 GLU A N 1
ATOM 669 C CA . GLU A 1 88 ? 16.483 -7.065 -9.074 1.00 65.81 88 GLU A CA 1
ATOM 670 C C . GLU A 1 88 ? 16.202 -6.077 -10.222 1.00 65.81 88 GLU A C 1
ATOM 672 O O . GLU A 1 88 ? 15.328 -5.225 -10.108 1.00 65.81 88 GLU A O 1
ATOM 677 N N . SER A 1 89 ? 16.922 -6.161 -11.341 1.00 67.62 89 SER A N 1
ATOM 678 C CA . SER A 1 89 ? 16.752 -5.230 -12.461 1.00 67.62 89 SER A CA 1
ATOM 679 C C . SER A 1 89 ? 15.685 -5.662 -13.470 1.00 67.62 89 SER A C 1
ATOM 681 O O . SER A 1 89 ? 15.218 -4.824 -14.235 1.00 67.62 89 SER A O 1
ATOM 683 N N . GLY A 1 90 ? 15.305 -6.942 -13.523 1.00 63.72 90 GLY A N 1
ATOM 684 C CA . GLY A 1 90 ? 14.536 -7.500 -14.641 1.00 63.72 90 GLY A CA 1
ATOM 685 C C . GLY A 1 90 ? 15.331 -7.585 -15.954 1.00 63.72 90 GLY A C 1
ATOM 686 O O . GLY A 1 90 ? 14.757 -7.955 -16.976 1.00 63.72 90 GLY A O 1
ATOM 687 N N . LEU A 1 91 ? 16.627 -7.236 -15.936 1.00 63.28 91 LEU A N 1
ATOM 688 C CA . LEU A 1 91 ? 17.499 -7.061 -17.106 1.00 63.28 91 LEU A CA 1
ATOM 689 C C . LEU A 1 91 ? 18.575 -8.153 -17.215 1.00 63.28 91 LEU A C 1
ATOM 691 O O . LEU A 1 91 ? 19.603 -7.940 -17.843 1.00 63.28 91 LEU A O 1
ATOM 695 N N . ASP A 1 92 ? 18.358 -9.324 -16.613 1.00 64.19 92 ASP A N 1
ATOM 696 C CA . ASP A 1 92 ? 19.300 -10.461 -16.617 1.00 64.19 92 ASP A CA 1
ATOM 697 C C . ASP A 1 92 ? 19.685 -11.000 -18.009 1.00 64.19 92 ASP A C 1
ATOM 699 O O . ASP A 1 92 ? 20.484 -11.936 -18.121 1.00 64.19 92 ASP A O 1
ATOM 703 N N . GLU A 1 93 ? 19.113 -10.460 -19.085 1.00 63.91 93 GLU A N 1
ATOM 704 C CA . GLU A 1 93 ? 19.650 -10.675 -20.419 1.00 63.91 93 GLU A CA 1
ATOM 705 C C . GLU A 1 93 ? 21.017 -9.980 -20.505 1.00 63.91 93 GLU A C 1
ATOM 707 O O . GLU A 1 93 ? 21.107 -8.791 -20.788 1.00 63.91 93 GLU A O 1
ATOM 712 N N . ASP A 1 94 ? 22.087 -10.738 -20.236 1.00 67.06 94 ASP A N 1
ATOM 713 C CA . ASP A 1 94 ? 23.473 -10.316 -20.463 1.00 67.06 94 ASP A CA 1
ATOM 714 C C . ASP A 1 94 ? 23.685 -10.058 -21.964 1.00 67.06 94 ASP A C 1
ATOM 716 O O . ASP A 1 94 ? 24.071 -10.936 -22.743 1.00 67.06 94 ASP A O 1
ATOM 720 N N . ASP A 1 95 ? 23.382 -8.833 -22.382 1.00 70.62 95 ASP A N 1
ATOM 721 C CA . ASP A 1 95 ? 23.655 -8.293 -23.710 1.00 70.62 95 ASP A CA 1
ATOM 722 C C . ASP A 1 95 ? 25.134 -7.880 -23.875 1.00 70.62 95 ASP A C 1
ATOM 724 O O . ASP A 1 95 ? 25.558 -7.419 -24.945 1.00 70.62 95 ASP A O 1
ATOM 728 N N . GLY A 1 96 ? 25.942 -8.092 -22.829 1.00 73.00 96 GLY A N 1
ATOM 729 C CA . GLY A 1 96 ? 27.344 -7.727 -22.744 1.00 73.00 96 GLY A CA 1
ATOM 730 C C . GLY A 1 96 ? 27.589 -6.228 -22.565 1.00 73.00 96 GLY A C 1
ATOM 731 O O . GLY A 1 96 ? 28.747 -5.815 -22.686 1.00 73.00 96 GLY A O 1
ATOM 732 N N . MET A 1 97 ? 26.559 -5.408 -22.319 1.00 75.56 97 MET A N 1
ATOM 733 C CA . MET A 1 97 ? 26.676 -3.967 -22.083 1.00 75.56 97 MET A CA 1
ATOM 734 C C . MET A 1 97 ? 26.820 -3.661 -20.589 1.00 75.56 97 MET A C 1
ATOM 736 O O . MET A 1 97 ? 26.094 -4.161 -19.735 1.00 75.56 97 MET A O 1
ATOM 740 N N . VAL A 1 98 ? 27.767 -2.787 -20.260 1.00 72.12 98 VAL A N 1
ATOM 741 C CA . VAL A 1 98 ? 27.904 -2.194 -18.928 1.00 72.12 98 VAL A CA 1
ATOM 742 C C . VAL A 1 98 ? 27.139 -0.872 -18.944 1.00 72.12 98 VAL A C 1
ATOM 744 O O . VAL A 1 98 ? 27.468 0.011 -19.735 1.00 72.12 98 VAL A O 1
ATOM 747 N N . GLY A 1 99 ? 26.121 -0.749 -18.086 1.00 70.38 99 GLY A N 1
ATOM 748 C CA . GLY A 1 99 ? 25.257 0.441 -17.990 1.00 70.38 99 GLY A CA 1
ATOM 749 C C . GLY A 1 99 ? 23.821 0.260 -18.505 1.00 70.38 99 GLY A C 1
ATOM 750 O O . GLY A 1 99 ? 23.023 1.179 -18.389 1.00 70.38 99 GLY A O 1
ATOM 751 N N . GLY A 1 100 ? 23.448 -0.913 -19.030 1.00 74.94 100 GLY A N 1
ATOM 752 C CA . GLY A 1 100 ? 22.080 -1.158 -19.515 1.00 74.94 100 GLY A CA 1
ATOM 753 C C . GLY A 1 100 ? 21.697 -0.270 -20.710 1.00 74.94 100 GLY A C 1
ATOM 754 O O . GLY A 1 100 ? 22.494 -0.107 -21.631 1.00 74.94 100 GLY A O 1
ATOM 755 N N . ASP A 1 101 ? 20.491 0.312 -20.682 1.00 69.94 101 ASP A N 1
ATOM 756 C CA . ASP A 1 101 ? 19.916 1.149 -21.758 1.00 69.94 101 ASP A CA 1
ATOM 757 C C . ASP A 1 101 ? 20.493 2.578 -21.839 1.00 69.94 101 ASP A C 1
ATOM 759 O O . ASP A 1 101 ? 20.016 3.408 -22.626 1.00 69.94 101 ASP A O 1
ATOM 763 N N . ASP A 1 102 ? 21.495 2.902 -21.020 1.00 77.94 102 ASP A N 1
ATOM 764 C CA . ASP A 1 102 ? 22.129 4.215 -21.044 1.00 77.94 102 ASP A CA 1
ATOM 765 C C . ASP A 1 102 ? 22.685 4.518 -22.459 1.00 77.94 102 ASP A C 1
ATOM 767 O O . ASP A 1 102 ? 23.374 3.684 -23.054 1.00 77.94 102 ASP A O 1
ATOM 771 N N . PRO A 1 103 ? 22.421 5.706 -23.051 1.00 77.94 103 PRO A N 1
ATOM 772 C CA . PRO A 1 103 ? 22.880 6.040 -24.407 1.00 77.94 103 PRO A CA 1
ATOM 773 C C . PRO A 1 103 ? 24.402 5.991 -24.599 1.00 77.94 103 PRO A C 1
ATOM 775 O O . PRO A 1 103 ? 24.884 5.968 -25.735 1.00 77.94 103 PRO A O 1
ATOM 778 N N . ASP A 1 104 ? 25.153 6.038 -23.502 1.00 79.69 104 ASP A N 1
ATOM 779 C CA . ASP A 1 104 ? 26.604 5.935 -23.424 1.00 79.69 104 ASP A CA 1
ATOM 780 C C . ASP A 1 104 ? 27.103 4.591 -22.859 1.00 79.69 104 ASP A C 1
ATOM 782 O O . ASP A 1 104 ? 28.302 4.457 -22.606 1.00 79.69 104 ASP A O 1
ATOM 786 N N . ALA A 1 105 ? 26.235 3.581 -22.733 1.00 83.88 105 ALA A N 1
ATOM 787 C CA . ALA A 1 105 ? 26.627 2.222 -22.374 1.00 83.88 105 ALA A CA 1
ATOM 788 C C . ALA A 1 105 ? 27.646 1.646 -23.376 1.00 83.88 105 ALA A C 1
ATOM 790 O O . ALA A 1 105 ? 27.545 1.808 -24.600 1.00 83.88 105 ALA A O 1
ATOM 791 N N . ILE A 1 106 ? 28.651 0.946 -22.847 1.00 79.00 106 ILE A N 1
ATOM 792 C CA . ILE A 1 106 ? 29.718 0.308 -23.627 1.00 79.00 106 ILE A CA 1
ATOM 793 C C . ILE A 1 106 ? 29.756 -1.187 -23.342 1.00 79.00 106 ILE A C 1
ATOM 795 O O . ILE A 1 106 ? 29.384 -1.638 -22.263 1.00 79.00 106 ILE A O 1
ATOM 799 N N . ARG A 1 107 ? 30.254 -1.977 -24.297 1.00 81.62 107 ARG A N 1
ATOM 800 C CA . ARG A 1 107 ? 30.455 -3.410 -24.056 1.00 81.62 107 ARG A CA 1
ATOM 801 C C . ARG A 1 107 ? 31.478 -3.632 -22.946 1.00 81.62 107 ARG A C 1
ATOM 803 O O . ARG A 1 107 ? 32.514 -2.971 -22.942 1.00 81.62 107 ARG A O 1
ATOM 810 N N . ALA A 1 108 ? 31.244 -4.625 -22.091 1.00 80.38 108 ALA A N 1
ATOM 811 C CA . ALA A 1 108 ? 32.132 -4.995 -20.987 1.00 80.38 108 ALA A CA 1
ATOM 812 C C . ALA A 1 108 ? 33.575 -5.272 -21.442 1.00 80.38 108 ALA A C 1
ATOM 814 O O . ALA A 1 108 ? 34.531 -4.928 -20.757 1.00 80.38 108 ALA A O 1
ATOM 815 N N . GLU A 1 109 ? 33.754 -5.834 -22.641 1.00 75.75 109 GLU A N 1
ATOM 816 C CA . GLU A 1 109 ? 35.076 -6.078 -23.238 1.00 75.75 109 GLU A CA 1
ATOM 817 C C . GLU A 1 109 ? 35.846 -4.795 -23.616 1.00 75.75 109 GLU A C 1
ATOM 819 O O . GLU A 1 109 ? 37.055 -4.843 -23.845 1.00 75.75 109 GLU A O 1
ATOM 824 N N . LEU A 1 110 ? 35.152 -3.656 -23.693 1.00 77.19 110 LEU A N 1
ATOM 825 C CA . LEU A 1 110 ? 35.705 -2.339 -24.016 1.00 77.19 110 LEU A CA 1
ATOM 826 C C . LEU A 1 110 ? 35.852 -1.439 -22.780 1.00 77.19 110 LEU A C 1
ATOM 828 O O . LEU A 1 110 ? 36.499 -0.393 -22.878 1.00 77.19 110 LEU A O 1
ATOM 832 N N . ASP A 1 111 ? 35.283 -1.831 -21.638 1.00 74.31 111 ASP A N 1
ATOM 833 C CA . ASP A 1 111 ? 35.354 -1.075 -20.390 1.00 74.31 111 ASP A CA 1
ATOM 834 C C . ASP A 1 111 ? 36.691 -1.326 -19.681 1.00 74.31 111 ASP A C 1
ATOM 836 O O . ASP A 1 111 ? 36.875 -2.270 -18.910 1.00 74.31 111 ASP A O 1
ATOM 840 N N . HIS A 1 112 ? 37.680 -0.492 -20.000 1.00 72.69 112 HIS A N 1
ATOM 841 C CA . HIS A 1 112 ? 39.004 -0.575 -19.405 1.00 72.69 112 HIS A CA 1
ATOM 842 C C . HIS A 1 112 ? 39.397 0.735 -18.717 1.00 72.69 112 HIS A C 1
ATOM 844 O O . HIS A 1 112 ? 39.775 1.723 -19.354 1.00 72.69 112 HIS A O 1
ATOM 850 N N . TYR A 1 113 ? 39.377 0.722 -17.382 1.00 61.72 113 TYR A N 1
ATOM 851 C CA . TYR A 1 113 ? 39.803 1.850 -16.559 1.00 61.72 113 TYR A CA 1
ATOM 852 C C . TYR A 1 113 ? 41.339 1.891 -16.450 1.00 61.72 113 TYR A C 1
ATOM 854 O O . TYR A 1 113 ? 41.945 1.221 -15.616 1.00 61.72 113 TYR A O 1
ATOM 862 N N . GLY A 1 114 ? 41.984 2.709 -17.288 1.00 63.91 114 GLY A N 1
ATOM 863 C CA . GLY A 1 114 ? 43.371 3.139 -17.060 1.00 63.91 114 GLY A CA 1
ATOM 864 C C . GLY A 1 114 ? 44.497 2.388 -17.783 1.00 63.91 114 GLY A C 1
ATOM 865 O O . GLY A 1 114 ? 45.619 2.381 -17.283 1.00 63.91 114 GLY A O 1
ATOM 866 N N . GLY A 1 115 ? 44.268 1.833 -18.970 1.00 52.25 115 GLY A N 1
ATOM 867 C CA . GLY A 1 115 ? 45.332 1.200 -19.757 1.00 52.25 115 GLY A CA 1
ATOM 868 C C . GLY A 1 115 ? 45.101 1.300 -21.256 1.00 52.25 115 GLY A C 1
ATOM 869 O O . GLY A 1 115 ? 44.023 1.028 -21.767 1.00 52.25 115 GLY A O 1
ATOM 870 N N . ASP A 1 116 ? 46.136 1.780 -21.938 1.00 62.94 116 ASP A N 1
ATOM 871 C CA . ASP A 1 116 ? 46.432 1.655 -23.364 1.00 62.94 116 ASP A CA 1
ATOM 872 C C . ASP A 1 116 ? 45.229 1.542 -24.310 1.00 62.94 116 ASP A C 1
ATOM 874 O O . ASP A 1 116 ? 45.211 0.712 -25.222 1.00 62.94 116 ASP A O 1
ATOM 878 N N . GLY A 1 117 ? 44.243 2.428 -24.137 1.00 53.69 117 GLY A N 1
ATOM 879 C CA . GLY A 1 117 ? 43.207 2.645 -25.132 1.00 53.69 117 GLY A CA 1
ATOM 880 C C . GLY A 1 117 ? 43.883 2.833 -26.484 1.00 53.69 117 GLY A C 1
ATOM 881 O O . GLY A 1 117 ? 44.939 3.477 -26.576 1.00 53.69 117 GLY A O 1
ATOM 882 N N . VAL A 1 118 ? 43.316 2.217 -27.526 1.00 57.62 118 VAL A N 1
ATOM 883 C CA . VAL A 1 118 ? 43.761 2.392 -28.913 1.00 57.62 118 VAL A CA 1
ATOM 884 C C . VAL A 1 118 ? 44.128 3.861 -29.086 1.00 57.62 118 VAL A C 1
ATOM 886 O O . VAL A 1 118 ? 43.284 4.725 -28.869 1.00 57.62 118 VAL A O 1
ATOM 889 N N . ARG A 1 119 ? 45.404 4.162 -29.366 1.00 54.03 119 ARG A N 1
ATOM 890 C CA . ARG A 1 119 ? 45.889 5.548 -29.438 1.00 54.03 119 ARG A CA 1
ATOM 891 C C . ARG A 1 119 ? 45.214 6.262 -30.606 1.00 54.03 119 ARG A C 1
ATOM 893 O O . ARG A 1 119 ? 45.773 6.333 -31.700 1.00 54.03 119 ARG A O 1
ATOM 900 N N . VAL A 1 120 ? 44.020 6.792 -30.383 1.00 61.09 120 VAL A N 1
ATOM 901 C CA . VAL A 1 120 ? 43.352 7.704 -31.299 1.00 61.09 120 VAL A CA 1
ATOM 902 C C . VAL A 1 120 ? 44.004 9.065 -31.090 1.00 61.09 120 VAL A C 1
ATOM 904 O O . VAL A 1 120 ? 44.026 9.595 -29.984 1.00 61.09 120 VAL A O 1
ATOM 907 N N . GLY A 1 121 ? 44.608 9.607 -32.148 1.00 54.53 121 GLY A N 1
ATOM 908 C CA . GLY A 1 121 ? 45.241 10.926 -32.101 1.00 54.53 121 GLY A CA 1
ATOM 909 C C . GLY A 1 121 ? 46.765 10.911 -31.982 1.00 54.53 121 GLY A C 1
ATOM 910 O O . GLY A 1 121 ? 47.340 11.583 -31.133 1.00 54.53 121 GLY A O 1
ATOM 911 N N . ARG A 1 122 ? 47.462 10.241 -32.905 1.00 48.72 122 ARG A N 1
ATOM 912 C CA . ARG A 1 122 ? 48.752 10.776 -33.364 1.00 48.72 122 ARG A CA 1
ATOM 913 C C . ARG A 1 122 ? 48.484 11.555 -34.640 1.00 48.72 122 ARG A C 1
ATOM 915 O O . ARG A 1 122 ? 48.346 10.956 -35.702 1.00 48.72 122 ARG A O 1
ATOM 922 N N . ILE A 1 123 ? 48.413 12.880 -34.532 1.00 56.03 123 ILE A N 1
ATOM 923 C CA . ILE A 1 123 ? 48.472 13.752 -35.706 1.00 56.03 123 ILE A CA 1
ATOM 924 C C . ILE A 1 123 ? 49.865 13.558 -36.309 1.00 56.03 123 ILE A C 1
ATOM 926 O O . ILE A 1 123 ? 50.858 14.102 -35.826 1.00 56.03 123 ILE A O 1
ATOM 930 N N . ILE A 1 124 ? 49.953 12.718 -37.336 1.00 58.25 124 ILE A N 1
ATOM 931 C CA . ILE A 1 124 ? 51.118 12.667 -38.210 1.00 58.25 124 ILE A CA 1
ATOM 932 C C . ILE A 1 124 ? 50.990 13.911 -39.082 1.00 58.25 124 ILE A C 1
ATOM 934 O O . ILE A 1 124 ? 50.170 13.949 -39.997 1.00 58.25 124 ILE A O 1
ATOM 938 N N . ALA A 1 125 ? 51.744 14.962 -38.761 1.00 59.38 125 ALA A N 1
ATOM 939 C CA . ALA A 1 125 ? 51.861 16.096 -39.667 1.00 59.38 125 ALA A CA 1
ATOM 940 C C . ALA A 1 125 ? 52.310 15.567 -41.045 1.00 59.38 125 ALA A C 1
ATOM 942 O O . ALA A 1 125 ? 53.231 14.742 -41.086 1.00 59.38 125 ALA A O 1
ATOM 943 N N . PRO A 1 126 ? 51.689 15.994 -42.163 1.00 54.19 126 PRO A N 1
ATOM 944 C CA . PRO A 1 126 ? 52.107 15.548 -43.482 1.00 54.19 126 PRO A CA 1
ATOM 945 C C . PRO A 1 126 ? 53.583 15.896 -43.669 1.00 54.19 126 PRO A C 1
ATOM 947 O O . PRO A 1 126 ? 54.004 17.052 -43.566 1.00 54.19 126 PRO A O 1
ATOM 950 N N . THR A 1 127 ? 54.394 14.865 -43.877 1.00 56.41 127 THR A N 1
ATOM 951 C CA . THR A 1 127 ? 55.838 15.002 -44.001 1.00 56.41 127 THR A CA 1
ATOM 952 C C . THR A 1 127 ? 56.165 15.800 -45.265 1.00 56.41 127 THR A C 1
ATOM 954 O O . THR A 1 127 ? 55.868 15.358 -46.370 1.00 56.41 127 THR A O 1
ATOM 957 N N . ALA A 1 128 ? 56.815 16.952 -45.076 1.00 55.88 128 ALA A N 1
ATOM 958 C CA . ALA A 1 128 ? 57.591 17.708 -46.062 1.00 55.88 128 ALA A CA 1
ATOM 959 C C . ALA A 1 128 ? 56.857 18.249 -47.313 1.00 55.88 128 ALA A C 1
ATOM 961 O O . ALA A 1 128 ? 57.063 17.763 -48.420 1.00 55.88 128 ALA A O 1
ATOM 962 N N . ALA A 1 129 ? 56.132 19.367 -47.172 1.00 50.34 129 ALA A N 1
ATOM 963 C CA . ALA A 1 129 ? 55.711 20.192 -48.320 1.00 50.34 129 ALA A CA 1
ATOM 964 C C . ALA A 1 129 ? 56.319 21.612 -48.360 1.00 50.34 129 ALA A C 1
ATOM 966 O O . ALA A 1 129 ? 56.061 22.347 -49.306 1.00 50.34 129 ALA A O 1
ATOM 967 N N . TRP A 1 130 ? 57.150 22.022 -47.391 1.00 50.81 130 TRP A N 1
ATOM 968 C CA . TRP A 1 130 ? 57.665 23.405 -47.347 1.00 50.81 130 TRP A CA 1
ATOM 969 C C . TRP A 1 130 ? 59.132 23.583 -47.789 1.00 50.81 130 TRP A C 1
ATOM 971 O O . TRP A 1 130 ? 59.650 24.694 -47.765 1.00 50.81 130 TRP A O 1
ATOM 981 N N . ALA A 1 131 ? 59.808 22.534 -48.273 1.00 52.94 131 ALA A N 1
ATOM 982 C CA . ALA A 1 131 ? 61.232 22.590 -48.631 1.00 52.94 131 ALA A CA 1
ATOM 983 C C . ALA A 1 131 ? 61.517 22.448 -50.143 1.00 52.94 131 ALA A C 1
ATOM 985 O O . ALA A 1 131 ? 62.190 21.501 -50.556 1.00 52.94 131 ALA A O 1
ATOM 986 N N . ARG A 1 132 ? 61.033 23.395 -50.966 1.00 45.97 132 ARG A N 1
ATOM 987 C CA . ARG A 1 132 ? 61.743 23.962 -52.146 1.00 45.97 132 ARG A CA 1
ATOM 988 C C . ARG A 1 132 ? 60.809 24.771 -53.041 1.00 45.97 132 ARG A C 1
ATOM 990 O O . ARG A 1 132 ? 60.049 24.190 -53.805 1.00 45.97 132 ARG A O 1
ATOM 997 N N . THR A 1 133 ? 61.039 26.078 -53.127 1.00 44.50 133 THR A N 1
ATOM 998 C CA . THR A 1 133 ? 61.231 26.717 -54.439 1.00 44.50 133 THR A CA 1
ATOM 999 C C . THR A 1 133 ? 62.091 27.967 -54.266 1.00 44.50 133 THR A C 1
ATOM 1001 O O . THR A 1 133 ? 61.598 29.059 -54.015 1.00 44.50 133 THR A O 1
ATOM 1004 N N . ALA A 1 134 ? 63.407 27.803 -54.399 1.00 50.16 134 ALA A N 1
ATOM 1005 C CA . ALA A 1 134 ? 64.281 28.901 -54.775 1.00 50.16 134 ALA A CA 1
ATOM 1006 C C . ALA A 1 134 ? 64.802 28.614 -56.189 1.00 50.16 134 ALA A C 1
ATOM 1008 O O . ALA A 1 134 ? 65.508 27.630 -56.402 1.00 50.16 134 ALA A O 1
ATOM 1009 N N . ARG A 1 135 ? 64.469 29.535 -57.103 1.00 41.84 135 ARG A N 1
ATOM 1010 C CA . ARG A 1 135 ? 65.209 29.908 -58.320 1.00 41.84 135 ARG A CA 1
ATOM 1011 C C . ARG A 1 135 ? 65.046 29.053 -59.592 1.00 41.84 135 ARG A C 1
ATOM 1013 O O . ARG A 1 135 ? 65.797 28.113 -59.836 1.00 41.84 135 ARG A O 1
ATOM 1020 N N . ARG A 1 136 ? 64.207 29.553 -60.508 1.00 39.59 136 ARG A N 1
ATOM 1021 C CA . ARG A 1 136 ? 64.565 29.750 -61.928 1.00 39.59 136 ARG A CA 1
ATOM 1022 C C . ARG A 1 136 ? 63.692 30.859 -62.528 1.00 39.59 136 ARG A C 1
ATOM 1024 O O . ARG A 1 136 ? 62.475 30.796 -62.400 1.00 39.59 136 ARG A O 1
ATOM 1031 N N . GLY A 1 137 ? 64.344 31.847 -63.135 1.00 40.88 137 GLY A N 1
ATOM 1032 C CA . GLY A 1 137 ? 63.788 33.094 -63.656 1.00 40.88 137 GLY A CA 1
ATOM 1033 C C . GLY A 1 137 ? 64.793 34.201 -63.418 1.00 40.88 137 GLY A C 1
ATOM 1034 O O . GLY A 1 137 ? 64.531 35.009 -62.507 1.00 40.88 137 GLY A O 1
#

pLDDT: mean 70.06, std 13.78, range [38.5, 95.19]